Protein AF-A0A800CBZ3-F1 (afdb_monomer)

Structure (mmCIF, N/CA/C/O backbone):
data_AF-A0A800CBZ3-F1
#
_entry.id   AF-A0A800CBZ3-F1
#
loop_
_atom_site.group_PDB
_atom_site.id
_atom_site.type_symbol
_atom_site.label_atom_id
_atom_site.label_alt_id
_atom_site.label_comp_id
_atom_site.label_asym_id
_atom_site.label_entity_id
_atom_site.label_seq_id
_atom_site.pdbx_PDB_ins_code
_atom_site.Cartn_x
_atom_site.Cartn_y
_atom_site.Cartn_z
_atom_site.occupancy
_atom_site.B_iso_or_equiv
_atom_site.auth_seq_id
_atom_site.auth_comp_id
_atom_site.auth_asym_id
_atom_site.auth_atom_id
_atom_site.pdbx_PDB_model_num
ATOM 1 N N . MET A 1 1 ? 41.142 -10.686 -11.460 1.00 42.03 1 MET A N 1
ATOM 2 C CA . MET A 1 1 ? 40.087 -9.749 -11.901 1.00 42.03 1 MET A CA 1
ATOM 3 C C . MET A 1 1 ? 38.755 -10.274 -11.395 1.00 42.03 1 MET A C 1
ATOM 5 O O . MET A 1 1 ? 38.351 -11.346 -11.822 1.00 42.03 1 MET A O 1
ATOM 9 N N . LEU A 1 2 ? 38.123 -9.589 -10.441 1.00 46.62 2 LEU A N 1
ATOM 10 C CA . LEU A 1 2 ? 36.754 -9.899 -10.021 1.00 46.62 2 LEU A CA 1
ATOM 11 C C . LEU A 1 2 ? 35.811 -9.282 -11.059 1.00 46.62 2 LEU A C 1
ATOM 13 O O . LEU A 1 2 ? 35.673 -8.065 -11.122 1.00 46.62 2 LEU A O 1
ATOM 17 N N . LEU A 1 3 ? 35.234 -10.121 -11.919 1.00 52.62 3 LEU A N 1
ATOM 18 C CA . LEU A 1 3 ? 34.175 -9.721 -12.842 1.00 52.62 3 LEU A CA 1
ATOM 19 C C . LEU A 1 3 ? 32.927 -9.381 -12.021 1.00 52.62 3 LEU A C 1
ATOM 21 O O . LEU A 1 3 ? 32.291 -10.267 -11.454 1.00 52.62 3 LEU A O 1
ATOM 25 N N . SER A 1 4 ? 32.575 -8.099 -11.950 1.00 61.34 4 SER A N 1
ATOM 26 C CA . SER A 1 4 ? 31.271 -7.665 -11.455 1.00 61.34 4 SER A CA 1
ATOM 27 C C . SER A 1 4 ? 30.221 -7.995 -12.515 1.00 61.34 4 SER A C 1
ATOM 29 O O . SER A 1 4 ? 30.003 -7.221 -13.448 1.00 61.34 4 SER A O 1
ATOM 31 N N . ALA A 1 5 ? 29.607 -9.173 -12.417 1.00 63.06 5 ALA A N 1
ATOM 32 C CA . ALA A 1 5 ? 28.439 -9.500 -13.225 1.00 63.06 5 ALA A CA 1
ATOM 33 C C . ALA A 1 5 ? 27.299 -8.525 -12.881 1.00 63.06 5 ALA A C 1
ATOM 35 O O . ALA A 1 5 ? 27.037 -8.262 -11.705 1.00 63.06 5 ALA A O 1
ATOM 36 N N . ALA A 1 6 ? 26.648 -7.962 -13.900 1.00 64.00 6 ALA A N 1
ATOM 37 C CA . ALA A 1 6 ? 25.525 -7.053 -13.708 1.00 64.00 6 ALA A CA 1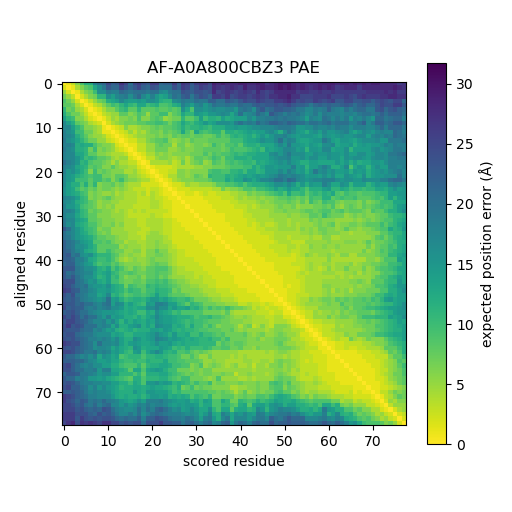
ATOM 38 C C . ALA A 1 6 ? 24.357 -7.803 -13.048 1.00 64.00 6 ALA A C 1
ATOM 40 O O . ALA A 1 6 ? 23.835 -8.768 -13.606 1.00 64.00 6 ALA A O 1
ATOM 41 N N . LEU A 1 7 ? 23.957 -7.366 -11.851 1.00 64.94 7 LEU A N 1
ATOM 42 C CA . LEU A 1 7 ? 22.827 -7.944 -11.129 1.00 64.94 7 LEU A CA 1
ATOM 43 C C . LEU A 1 7 ? 21.534 -7.603 -11.886 1.00 64.94 7 LEU A C 1
ATOM 45 O O . LEU A 1 7 ? 21.208 -6.428 -12.047 1.00 64.94 7 LEU A O 1
ATOM 49 N N . THR A 1 8 ? 20.827 -8.619 -12.374 1.00 65.19 8 THR A N 1
ATOM 50 C CA . THR A 1 8 ? 19.564 -8.467 -13.112 1.00 65.19 8 THR A CA 1
ATOM 51 C C . THR A 1 8 ? 18.431 -9.106 -12.316 1.00 65.19 8 THR A C 1
ATOM 53 O O . THR A 1 8 ? 18.571 -10.229 -11.831 1.00 65.19 8 THR A O 1
ATOM 56 N N . PHE A 1 9 ? 17.316 -8.392 -12.152 1.00 72.19 9 PHE A N 1
ATOM 57 C CA . PHE A 1 9 ? 16.144 -8.894 -11.431 1.00 72.19 9 PHE A CA 1
ATOM 58 C C . PHE A 1 9 ? 15.150 -9.503 -12.424 1.00 72.19 9 PHE A C 1
ATOM 60 O O . PHE A 1 9 ? 14.574 -8.779 -13.228 1.00 72.19 9 PHE A O 1
ATOM 67 N N . ASP A 1 10 ? 14.951 -10.822 -12.372 1.00 63.91 10 ASP A N 1
ATOM 68 C CA . ASP A 1 10 ? 14.123 -11.551 -13.353 1.00 63.91 10 ASP A CA 1
ATOM 69 C C . ASP A 1 10 ? 12.696 -11.853 -12.848 1.00 63.91 10 ASP A C 1
ATOM 71 O O . ASP A 1 10 ? 11.802 -12.151 -13.631 1.00 63.91 10 ASP A O 1
ATOM 75 N N . ARG A 1 11 ? 12.442 -11.778 -11.530 1.00 68.75 11 ARG A N 1
ATOM 76 C CA . ARG A 1 11 ? 11.131 -12.106 -10.923 1.00 68.75 11 ARG A CA 1
ATOM 77 C C . ARG A 1 11 ? 10.865 -11.306 -9.648 1.00 68.75 11 ARG A C 1
ATOM 79 O O . ARG A 1 11 ? 10.963 -11.861 -8.550 1.00 68.75 11 ARG A O 1
ATOM 86 N N . PRO A 1 12 ? 10.587 -10.001 -9.750 1.00 68.31 12 PRO A N 1
ATOM 87 C CA . PRO A 1 12 ? 10.178 -9.244 -8.578 1.00 68.31 12 PRO A CA 1
ATOM 88 C C . PRO A 1 12 ? 8.867 -9.795 -7.995 1.00 68.31 12 PRO A C 1
A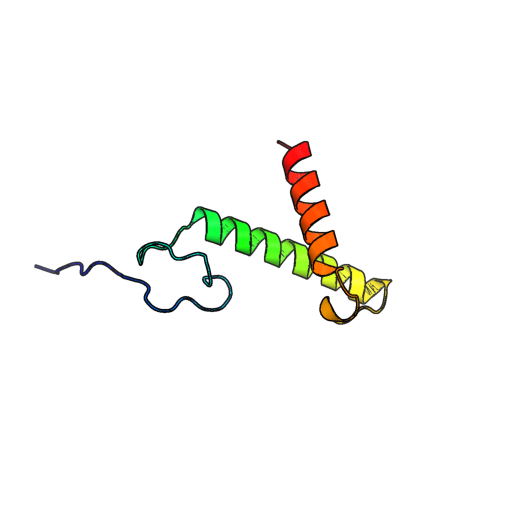TOM 90 O O . PRO A 1 12 ? 7.967 -10.187 -8.730 1.00 68.31 12 PRO A O 1
ATOM 93 N N . GLN A 1 13 ? 8.763 -9.826 -6.667 1.00 70.50 13 GLN A N 1
ATOM 94 C CA . GLN A 1 13 ? 7.543 -10.188 -5.941 1.00 70.50 13 GLN A CA 1
ATOM 95 C C . GLN A 1 13 ? 7.315 -9.201 -4.791 1.00 70.50 13 GLN A C 1
ATOM 97 O O . GLN A 1 13 ? 8.259 -8.580 -4.287 1.00 70.50 13 GLN A O 1
ATOM 102 N N . GLY A 1 14 ? 6.064 -9.072 -4.347 1.00 71.69 14 GLY A N 1
ATOM 103 C CA . GLY A 1 14 ? 5.700 -8.204 -3.227 1.00 71.69 14 GLY A CA 1
ATOM 104 C C . GLY A 1 14 ? 5.941 -6.727 -3.542 1.00 71.69 14 GLY A C 1
ATOM 105 O O . GLY A 1 14 ? 5.515 -6.236 -4.577 1.00 71.69 14 GLY A O 1
ATOM 106 N N . LEU A 1 15 ? 6.642 -6.006 -2.663 1.00 65.94 15 LEU A N 1
ATOM 107 C CA . LEU A 1 15 ? 6.917 -4.569 -2.837 1.00 65.94 15 LEU A CA 1
ATOM 108 C C . LEU A 1 15 ? 7.742 -4.233 -4.086 1.00 65.94 15 LEU A C 1
ATOM 110 O O . LEU A 1 15 ? 7.704 -3.092 -4.532 1.00 65.94 15 LEU A O 1
ATOM 114 N N . ALA A 1 16 ? 8.513 -5.194 -4.601 1.00 66.88 16 ALA A N 1
ATOM 115 C CA . ALA A 1 16 ? 9.301 -5.006 -5.813 1.00 66.88 16 ALA A CA 1
ATOM 116 C C . ALA A 1 16 ? 8.493 -5.295 -7.091 1.00 66.88 16 ALA A C 1
ATOM 118 O O . ALA A 1 16 ? 8.964 -5.015 -8.196 1.00 66.88 16 ALA A O 1
ATOM 119 N N . ASP A 1 17 ? 7.305 -5.896 -6.955 1.00 72.44 17 ASP A N 1
ATOM 120 C CA . ASP A 1 17 ? 6.445 -6.235 -8.083 1.00 72.44 17 ASP A CA 1
ATOM 121 C C . ASP A 1 17 ? 5.991 -4.951 -8.791 1.00 72.44 17 ASP A C 1
ATOM 123 O O . ASP A 1 17 ? 5.515 -4.001 -8.170 1.00 72.44 17 ASP A O 1
ATOM 127 N N . GLY A 1 18 ? 6.241 -4.876 -10.096 1.00 70.06 18 GLY A N 1
ATOM 128 C CA . GLY A 1 18 ? 6.050 -3.657 -10.882 1.00 70.06 18 GLY A CA 1
ATOM 129 C C . GLY A 1 18 ? 7.065 -2.528 -10.637 1.00 70.06 18 GLY A C 1
ATOM 130 O O . GLY A 1 18 ? 6.909 -1.464 -11.233 1.00 70.06 18 GLY A O 1
ATOM 131 N N . THR A 1 19 ? 8.106 -2.720 -9.815 1.00 73.25 19 THR A N 1
ATOM 132 C CA . THR A 1 19 ? 9.200 -1.740 -9.622 1.00 73.25 19 THR A CA 1
ATOM 133 C C . THR A 1 19 ? 10.477 -2.116 -10.373 1.00 73.25 19 THR A C 1
ATOM 135 O O . THR A 1 19 ? 11.500 -1.459 -10.210 1.00 73.25 19 THR A O 1
ATOM 138 N N . VAL A 1 20 ? 10.454 -3.190 -11.163 1.00 75.38 20 VAL A N 1
ATOM 139 C CA . VAL A 1 20 ? 11.555 -3.573 -12.054 1.00 75.38 20 VAL A CA 1
ATOM 140 C C . VAL A 1 20 ? 11.146 -3.263 -13.488 1.00 75.38 20 VAL A C 1
ATOM 142 O O . VAL A 1 20 ? 10.114 -3.742 -13.953 1.00 75.38 20 VAL A O 1
ATOM 145 N N . ALA A 1 21 ? 11.968 -2.481 -14.182 1.00 72.56 21 ALA A N 1
ATOM 146 C CA . ALA A 1 21 ? 11.833 -2.176 -15.601 1.00 72.56 21 ALA A CA 1
ATOM 147 C C . ALA A 1 21 ? 13.149 -2.533 -16.302 1.00 72.56 21 ALA A C 1
ATOM 149 O O . ALA A 1 21 ? 14.228 -2.188 -15.819 1.00 72.56 21 ALA A O 1
ATOM 150 N N . ASP A 1 22 ? 13.073 -3.284 -17.402 1.00 72.12 22 ASP A N 1
ATOM 151 C CA . ASP A 1 22 ? 14.239 -3.738 -18.180 1.00 72.12 22 ASP A CA 1
ATOM 152 C C . ASP A 1 22 ? 15.315 -4.459 -17.341 1.00 72.12 22 ASP A C 1
ATOM 154 O O . ASP A 1 22 ? 16.520 -4.271 -17.521 1.00 72.12 22 ASP A O 1
ATOM 158 N N . GLY A 1 23 ? 14.881 -5.259 -16.359 1.00 71.62 23 GLY A N 1
ATOM 159 C CA . GLY A 1 23 ? 15.773 -5.997 -15.457 1.00 71.62 23 GLY A CA 1
ATOM 160 C C . GLY A 1 23 ? 16.508 -5.129 -14.426 1.00 71.62 23 GLY A C 1
ATOM 161 O O . GLY A 1 23 ? 17.321 -5.64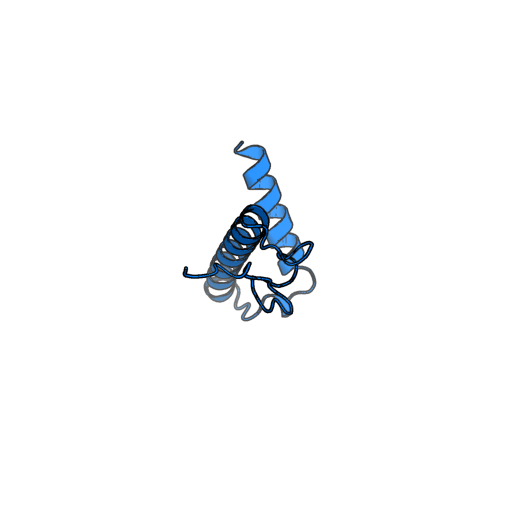9 -13.655 1.00 71.62 23 GLY A O 1
ATOM 162 N N . LYS A 1 24 ? 16.213 -3.822 -14.380 1.00 76.12 24 LYS A N 1
ATOM 163 C CA . LYS A 1 24 ? 16.743 -2.856 -13.415 1.00 76.12 24 LYS A CA 1
ATOM 164 C C . LYS A 1 24 ? 15.674 -2.463 -12.409 1.00 76.12 24 LYS A C 1
ATOM 166 O O . LYS A 1 24 ? 14.505 -2.297 -12.744 1.00 76.12 24 LYS A O 1
ATOM 171 N N . LEU A 1 25 ? 16.097 -2.288 -11.164 1.00 78.81 25 LEU A N 1
ATOM 172 C CA . LEU A 1 25 ? 15.227 -1.799 -10.108 1.00 78.81 25 LEU A CA 1
ATOM 173 C C . LEU A 1 25 ? 15.048 -0.282 -10.239 1.00 78.81 25 LEU A C 1
ATOM 175 O O . LEU A 1 25 ? 16.026 0.466 -10.200 1.00 78.81 25 LEU A O 1
ATOM 179 N N . ASP A 1 26 ? 13.801 0.158 -10.349 1.00 84.00 26 ASP A N 1
ATOM 180 C CA . ASP A 1 26 ? 13.414 1.556 -10.219 1.00 84.00 26 ASP A CA 1
ATOM 181 C C . ASP A 1 26 ? 13.293 1.896 -8.727 1.00 84.00 26 ASP A C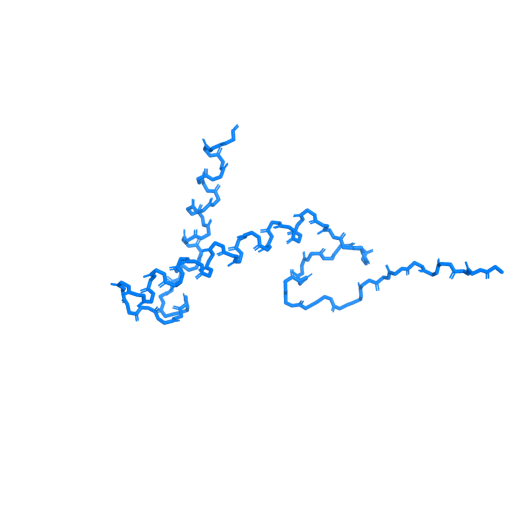 1
ATOM 183 O O . ASP A 1 26 ? 12.312 1.572 -8.047 1.00 84.00 26 ASP A O 1
ATOM 187 N N . PHE A 1 27 ? 14.347 2.511 -8.192 1.00 81.75 27 PHE A N 1
ATOM 188 C CA . PHE A 1 27 ? 14.431 2.867 -6.778 1.00 81.75 27 PHE A CA 1
ATOM 189 C C . PHE A 1 27 ? 13.434 3.953 -6.370 1.00 81.75 27 PHE A C 1
ATOM 191 O O . PHE A 1 27 ? 13.014 3.969 -5.208 1.00 81.75 27 PHE A O 1
ATOM 198 N N . ASP A 1 28 ? 13.052 4.839 -7.288 1.00 81.75 28 ASP A N 1
ATOM 199 C CA . ASP A 1 28 ? 12.096 5.905 -7.003 1.00 81.75 28 ASP A CA 1
ATOM 200 C C . ASP A 1 28 ? 10.691 5.326 -6.899 1.00 81.75 28 ASP A C 1
ATOM 202 O O . ASP A 1 28 ? 9.990 5.565 -5.909 1.00 81.75 28 ASP A O 1
ATOM 206 N N . ARG A 1 29 ? 10.327 4.448 -7.837 1.00 78.94 29 ARG A N 1
ATOM 207 C CA . ARG A 1 29 ? 9.064 3.710 -7.787 1.00 78.94 29 ARG A CA 1
ATOM 208 C C . ARG A 1 29 ? 8.981 2.807 -6.562 1.00 78.94 29 ARG A C 1
ATOM 210 O O . ARG A 1 29 ? 7.978 2.836 -5.857 1.00 78.94 29 ARG A O 1
ATOM 217 N N . LEU A 1 30 ? 10.054 2.089 -6.227 1.00 82.50 30 LEU A N 1
ATOM 218 C CA . LEU A 1 30 ? 10.111 1.286 -5.002 1.00 82.50 30 LEU A CA 1
ATOM 219 C C . LEU A 1 30 ? 9.930 2.144 -3.743 1.00 82.50 30 LEU A C 1
ATOM 221 O O . LEU A 1 30 ? 9.215 1.758 -2.814 1.00 82.50 30 LEU A O 1
ATOM 225 N N . ARG A 1 31 ? 10.571 3.318 -3.691 1.00 82.88 31 ARG A N 1
ATOM 226 C CA . ARG A 1 31 ? 10.424 4.250 -2.568 1.00 82.88 31 ARG A CA 1
ATOM 227 C C . ARG A 1 31 ? 8.983 4.735 -2.451 1.00 82.88 31 ARG A C 1
ATOM 229 O O . ARG A 1 31 ? 8.462 4.768 -1.335 1.00 82.88 31 ARG A O 1
ATOM 236 N N . GLN A 1 32 ? 8.347 5.073 -3.568 1.00 82.94 32 GLN A N 1
ATOM 237 C CA . GLN A 1 32 ? 6.951 5.488 -3.604 1.00 82.94 32 GLN A CA 1
ATOM 238 C C . GLN A 1 32 ? 6.018 4.368 -3.126 1.00 82.94 32 GLN A C 1
ATOM 240 O O . GLN A 1 32 ? 5.275 4.576 -2.168 1.00 82.94 32 GLN A O 1
ATOM 245 N N . THR A 1 33 ? 6.122 3.165 -3.696 1.00 82.81 33 THR A N 1
ATOM 246 C CA . THR A 1 33 ? 5.307 2.003 -3.301 1.00 82.81 33 THR A CA 1
ATOM 247 C C . THR A 1 33 ? 5.471 1.684 -1.814 1.00 82.81 33 THR A C 1
ATOM 249 O O . THR A 1 33 ? 4.498 1.410 -1.113 1.00 82.81 33 THR A O 1
ATOM 252 N N . ARG A 1 34 ? 6.692 1.796 -1.277 1.00 83.56 34 ARG A N 1
ATOM 253 C CA . ARG A 1 34 ? 6.948 1.600 0.156 1.00 83.56 34 ARG A CA 1
ATOM 254 C C . ARG A 1 34 ? 6.288 2.672 1.029 1.00 83.56 34 ARG A C 1
ATOM 256 O O . ARG A 1 34 ? 5.817 2.354 2.121 1.00 83.56 34 ARG A O 1
ATOM 263 N N . GLN A 1 35 ? 6.285 3.932 0.593 1.00 85.38 35 GLN A N 1
ATOM 264 C CA . GLN A 1 35 ? 5.615 5.020 1.313 1.00 85.38 35 GLN A CA 1
ATOM 265 C C . GLN A 1 35 ? 4.097 4.821 1.333 1.00 85.38 35 GLN A C 1
ATOM 267 O O . GLN A 1 35 ? 3.491 4.912 2.399 1.00 85.38 35 GLN A O 1
ATOM 272 N N . GLU A 1 36 ? 3.510 4.483 0.186 1.00 83.44 36 GLU A N 1
ATOM 273 C CA . GLU A 1 36 ? 2.079 4.204 0.043 1.00 83.44 36 GLU A CA 1
ATOM 274 C C . GLU A 1 36 ? 1.645 3.019 0.913 1.00 83.44 36 GLU A C 1
ATOM 276 O O . GLU A 1 36 ? 0.673 3.124 1.660 1.00 83.44 36 GLU A O 1
ATOM 281 N N . GLN A 1 37 ? 2.412 1.922 0.909 1.00 84.31 37 GLN A N 1
ATOM 282 C CA . GLN A 1 37 ? 2.126 0.761 1.752 1.00 84.31 37 GLN A CA 1
ATOM 283 C C . GLN A 1 37 ? 2.164 1.120 3.245 1.00 84.31 37 GLN A C 1
ATOM 285 O O . GLN A 1 37 ? 1.266 0.751 3.995 1.00 84.31 37 GLN A O 1
ATOM 290 N N . LYS A 1 38 ? 3.156 1.910 3.678 1.00 86.50 38 LYS A N 1
ATOM 291 C CA . LYS A 1 38 ? 3.255 2.363 5.073 1.00 86.50 38 LYS A CA 1
ATOM 292 C C . LYS A 1 38 ? 2.074 3.257 5.476 1.00 86.50 38 LYS A C 1
ATOM 294 O O . LYS A 1 38 ? 1.595 3.173 6.612 1.00 86.50 38 LYS A O 1
ATOM 299 N N . ALA A 1 39 ? 1.616 4.119 4.569 1.00 84.12 39 ALA A N 1
ATOM 300 C CA . ALA A 1 39 ? 0.440 4.952 4.795 1.00 84.12 39 ALA A CA 1
ATOM 301 C C . ALA A 1 39 ? -0.820 4.088 4.943 1.00 84.12 39 ALA A C 1
ATOM 303 O O . ALA A 1 39 ? -1.561 4.254 5.911 1.00 84.12 39 ALA A O 1
ATOM 304 N N . LEU A 1 40 ? -1.012 3.109 4.055 1.00 85.50 40 LEU A N 1
ATOM 305 C CA . LEU A 1 40 ? -2.116 2.153 4.134 1.00 85.50 40 LEU A CA 1
ATOM 306 C C . LEU A 1 40 ? -2.098 1.332 5.425 1.00 85.50 40 LEU A C 1
ATOM 308 O O . LEU A 1 40 ? -3.143 1.193 6.053 1.00 85.50 40 LEU A O 1
ATOM 312 N N . ASP A 1 41 ? -0.937 0.846 5.863 1.00 86.62 41 ASP A N 1
ATOM 313 C CA . ASP A 1 41 ? -0.819 0.090 7.115 1.00 86.62 41 ASP A CA 1
ATOM 314 C C . ASP A 1 41 ? -1.228 0.944 8.326 1.00 86.62 41 ASP A C 1
ATOM 316 O O . ASP A 1 41 ? -1.929 0.477 9.226 1.00 86.62 41 ASP A O 1
ATOM 320 N N . THR A 1 42 ? -0.840 2.224 8.325 1.00 85.62 42 THR A N 1
ATOM 321 C CA . THR A 1 42 ? -1.222 3.183 9.374 1.00 85.62 42 THR A CA 1
ATOM 322 C C . THR A 1 42 ? -2.730 3.432 9.365 1.00 85.62 42 THR A C 1
ATOM 324 O O . THR A 1 42 ? -3.382 3.382 10.409 1.00 85.62 42 THR A O 1
ATOM 327 N N . LEU A 1 43 ? -3.307 3.659 8.183 1.00 83.44 43 LEU A N 1
ATOM 328 C CA . LEU A 1 43 ? -4.744 3.882 8.018 1.00 83.44 43 LEU A CA 1
ATOM 329 C C . LEU A 1 43 ? -5.552 2.646 8.420 1.00 83.44 43 LEU A C 1
ATOM 331 O O . LEU A 1 43 ? -6.560 2.774 9.111 1.00 83.44 43 LEU A O 1
ATOM 335 N N . LEU A 1 44 ? -5.076 1.449 8.077 1.00 84.50 44 LEU A N 1
ATOM 336 C CA . LEU A 1 44 ? -5.686 0.192 8.489 1.00 84.50 44 LEU A CA 1
ATOM 337 C C . LEU A 1 44 ? -5.630 0.009 10.010 1.00 84.50 44 LEU A C 1
ATOM 339 O O . LEU A 1 44 ? -6.609 -0.440 10.596 1.00 84.50 44 LEU A O 1
ATOM 343 N N . GLN A 1 45 ? -4.539 0.383 10.684 1.00 86.44 45 GLN A N 1
ATOM 344 C CA . GLN A 1 45 ? -4.488 0.352 12.153 1.00 86.44 45 GLN A CA 1
ATOM 345 C C . GLN A 1 45 ? -5.526 1.282 12.794 1.00 86.44 45 GLN A C 1
ATOM 347 O O . GLN A 1 45 ? -6.182 0.893 13.762 1.00 86.44 45 GLN A O 1
ATOM 352 N N . ILE A 1 46 ? -5.704 2.487 12.249 1.00 84.31 46 ILE A N 1
ATOM 353 C CA . ILE A 1 46 ? -6.718 3.438 12.723 1.00 84.31 46 ILE A CA 1
ATOM 354 C C . ILE A 1 46 ? -8.124 2.873 12.478 1.00 84.31 46 ILE A C 1
ATOM 356 O O . ILE A 1 46 ? -8.943 2.850 13.398 1.00 84.31 46 ILE A O 1
ATOM 360 N N . ALA A 1 47 ? -8.385 2.356 11.276 1.00 83.44 47 ALA A N 1
ATOM 361 C CA . ALA A 1 47 ? -9.662 1.754 10.901 1.00 83.44 47 ALA A CA 1
ATOM 362 C C . ALA A 1 47 ? -10.000 0.530 11.771 1.00 83.44 47 ALA A C 1
ATOM 364 O O . ALA A 1 47 ? -11.115 0.421 12.279 1.00 83.44 47 ALA A O 1
ATOM 365 N N . ARG A 1 48 ? -9.022 -0.338 12.053 1.00 85.94 48 ARG A N 1
ATOM 366 C CA . ARG A 1 48 ? -9.166 -1.460 12.996 1.00 85.94 48 ARG A CA 1
ATOM 367 C C . ARG A 1 48 ? -9.576 -0.980 14.380 1.00 85.94 48 ARG A C 1
ATOM 369 O O . ARG A 1 48 ? -10.504 -1.518 14.972 1.00 85.94 48 ARG A O 1
ATOM 376 N N . LYS A 1 49 ? -8.884 0.040 14.890 1.00 85.38 49 LYS A N 1
ATOM 377 C CA . LYS A 1 49 ? -9.078 0.542 16.253 1.00 85.38 49 LYS A CA 1
ATOM 378 C C . LYS A 1 49 ? -10.414 1.260 16.444 1.00 85.38 49 LYS A C 1
ATOM 380 O O . LYS A 1 49 ? -11.005 1.143 17.512 1.00 85.38 49 LYS A O 1
ATOM 385 N N . HIS A 1 50 ? -10.863 2.021 15.448 1.00 84.44 50 HIS A N 1
ATOM 386 C CA . HIS A 1 50 ? -12.006 2.927 15.594 1.00 84.44 50 HIS A CA 1
ATOM 387 C C . HIS A 1 50 ? -13.266 2.485 14.847 1.00 84.44 50 HIS A C 1
ATOM 389 O O . HIS A 1 50 ? -14.354 2.925 15.203 1.00 84.44 50 HIS A O 1
ATOM 395 N N . MET A 1 51 ? -13.134 1.639 13.825 1.00 80.94 51 MET A N 1
ATOM 396 C CA . MET A 1 51 ? -14.230 1.269 12.921 1.00 80.94 51 MET A CA 1
ATOM 397 C C . MET A 1 51 ? -14.466 -0.244 12.840 1.00 80.94 51 MET A C 1
ATOM 399 O O . MET A 1 51 ? -15.408 -0.665 12.179 1.00 80.94 51 MET A O 1
ATOM 403 N N . GLY A 1 52 ? -13.632 -1.069 13.486 1.00 83.62 52 GLY A N 1
ATOM 404 C CA . GLY A 1 52 ? -13.758 -2.531 13.439 1.00 83.62 52 GLY A CA 1
ATOM 405 C C . GLY A 1 52 ? -13.470 -3.142 12.062 1.00 83.62 52 GLY A C 1
ATOM 406 O O . GLY A 1 52 ? -13.822 -4.289 11.817 1.00 83.62 52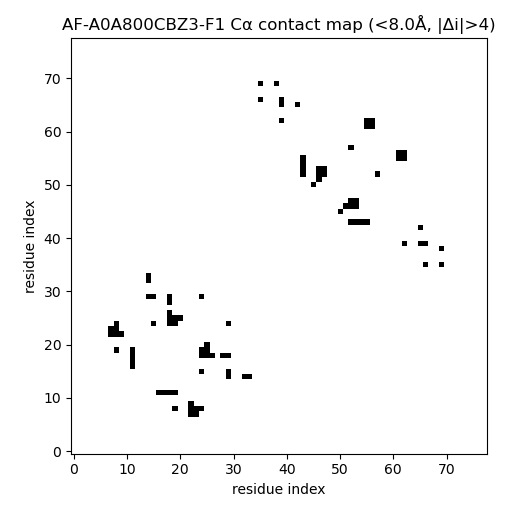 GLY A O 1
ATOM 407 N N . ILE A 1 53 ? -12.839 -2.389 11.155 1.00 83.06 53 ILE A N 1
ATOM 408 C CA . ILE A 1 53 ? -12.452 -2.866 9.821 1.00 83.06 53 ILE A CA 1
ATOM 409 C C . ILE A 1 53 ? -11.151 -3.649 9.967 1.00 83.06 53 ILE A C 1
ATOM 411 O O . ILE A 1 53 ? -10.134 -3.069 10.345 1.00 83.06 53 ILE A O 1
ATOM 415 N N . HIS A 1 54 ? -11.155 -4.951 9.690 1.00 78.50 54 HIS A N 1
ATOM 416 C CA . HIS A 1 54 ? -9.993 -5.812 9.920 1.00 78.50 54 HIS A CA 1
ATOM 417 C C . HIS A 1 54 ? -9.090 -5.909 8.696 1.00 78.50 54 HIS A C 1
ATOM 419 O O . HIS A 1 54 ? -7.866 -6.024 8.847 1.00 78.50 54 HIS A O 1
ATOM 425 N N . THR A 1 55 ? -9.659 -5.798 7.503 1.00 79.31 55 THR A N 1
ATOM 426 C CA . THR A 1 55 ? -8.939 -5.805 6.233 1.00 79.31 55 THR A CA 1
ATOM 427 C C . THR A 1 55 ? -9.425 -4.669 5.336 1.00 79.31 55 THR A C 1
ATOM 429 O O . THR A 1 55 ? -10.534 -4.164 5.495 1.00 79.31 55 THR A O 1
ATOM 432 N N . LEU A 1 56 ? -8.586 -4.216 4.402 1.00 77.50 56 LEU A N 1
ATOM 433 C CA . LEU A 1 56 ? -8.995 -3.168 3.456 1.00 77.50 56 LEU A CA 1
AT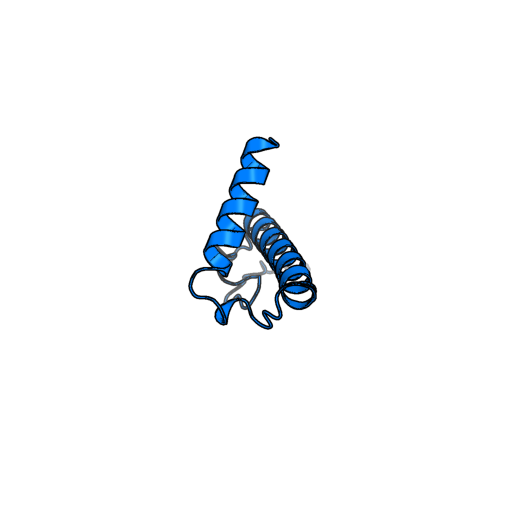OM 434 C C . LEU A 1 56 ? -9.933 -3.718 2.373 1.00 77.50 56 LEU A C 1
ATOM 436 O O . LEU A 1 56 ? -10.560 -2.940 1.657 1.00 77.50 56 LEU A O 1
ATOM 440 N N . GLU A 1 57 ? -10.013 -5.042 2.262 1.00 80.62 57 GLU A N 1
ATOM 441 C CA . GLU A 1 57 ? -10.901 -5.784 1.379 1.00 80.62 57 GLU A CA 1
ATOM 442 C C . GLU A 1 57 ? -12.331 -5.890 1.932 1.00 80.6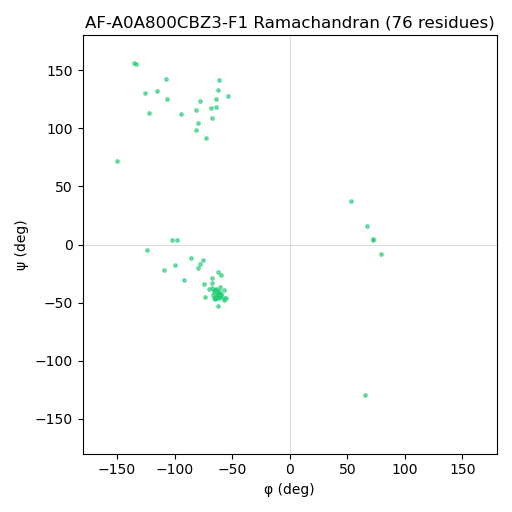2 57 GLU A C 1
ATOM 444 O O . GLU A 1 57 ? -13.261 -6.075 1.148 1.00 80.62 57 GLU A O 1
ATOM 449 N N . ASP A 1 58 ? -12.525 -5.706 3.246 1.00 77.31 58 ASP A N 1
ATOM 450 C CA . ASP A 1 58 ? -13.847 -5.730 3.896 1.00 77.31 58 ASP A CA 1
ATOM 451 C C . ASP A 1 58 ? -14.798 -4.660 3.324 1.00 77.31 58 ASP A C 1
ATOM 453 O O . ASP A 1 58 ? -16.019 -4.816 3.361 1.00 77.31 58 ASP A O 1
ATOM 457 N N . ILE A 1 59 ? -14.244 -3.565 2.788 1.00 79.38 59 ILE A N 1
ATOM 458 C CA . ILE A 1 59 ? -15.003 -2.473 2.174 1.00 79.38 59 ILE A CA 1
ATOM 459 C C . ILE A 1 59 ? -14.546 -2.284 0.720 1.00 79.38 59 ILE A C 1
ATOM 461 O O . ILE A 1 59 ? -13.426 -1.814 0.480 1.00 79.38 59 ILE A O 1
ATOM 465 N N . PRO A 1 60 ? -15.411 -2.572 -0.273 1.00 83.12 60 PRO A N 1
ATOM 466 C CA . PRO A 1 60 ? -15.093 -2.367 -1.680 1.00 83.12 60 PRO A CA 1
ATOM 467 C C . PRO A 1 60 ? -14.637 -0.933 -1.963 1.00 83.12 60 PRO A C 1
ATOM 469 O O . PRO A 1 60 ? -15.302 0.035 -1.603 1.00 83.12 60 PRO A O 1
ATOM 472 N N . GLY A 1 61 ? -13.485 -0.793 -2.618 1.00 82.31 61 GLY A N 1
ATOM 473 C CA . GLY A 1 61 ? -12.935 0.505 -3.014 1.00 82.31 61 GLY A CA 1
ATOM 474 C C . GLY A 1 61 ? -12.231 1.290 -1.903 1.00 82.31 61 GLY A C 1
ATOM 475 O O . GLY A 1 61 ? -11.553 2.263 -2.221 1.00 82.31 61 GLY A O 1
ATOM 476 N N . LEU A 1 62 ? -12.285 0.863 -0.634 1.00 81.75 62 LEU A N 1
ATOM 477 C CA . LEU A 1 62 ? -11.663 1.594 0.478 1.00 81.75 62 LEU A CA 1
ATOM 478 C C . LEU A 1 62 ? -10.162 1.803 0.263 1.00 81.75 62 LEU A C 1
ATOM 480 O O . LEU A 1 62 ? -9.668 2.916 0.415 1.00 81.75 62 LEU A O 1
ATOM 484 N N . LYS A 1 63 ? -9.442 0.757 -0.155 1.00 82.56 63 LYS A N 1
ATOM 485 C CA . LYS A 1 63 ? -8.010 0.853 -0.475 1.00 82.56 63 LYS A CA 1
ATOM 486 C C . LYS A 1 63 ? -7.721 1.930 -1.526 1.00 82.56 63 LYS A C 1
ATOM 488 O O . LYS A 1 63 ? -6.802 2.723 -1.344 1.00 82.56 63 LYS A O 1
ATOM 493 N N . ALA A 1 64 ? -8.502 1.964 -2.607 1.00 82.94 64 ALA A N 1
ATOM 494 C CA . ALA A 1 64 ? -8.325 2.936 -3.684 1.00 82.94 64 ALA A CA 1
ATOM 495 C C . ALA A 1 64 ? -8.622 4.364 -3.202 1.00 82.94 64 ALA A C 1
ATOM 497 O O . ALA A 1 64 ? -7.834 5.267 -3.464 1.00 82.94 64 ALA A O 1
ATOM 498 N N . THR A 1 65 ? -9.694 4.544 -2.429 1.00 83.88 65 THR A N 1
ATOM 499 C CA . THR A 1 65 ? -10.066 5.834 -1.831 1.00 83.88 65 THR A CA 1
ATOM 500 C C . THR A 1 65 ? -9.001 6.351 -0.861 1.00 83.88 65 THR A C 1
ATOM 502 O O . THR A 1 65 ? -8.658 7.530 -0.872 1.00 83.88 65 THR A O 1
ATOM 505 N N . LEU A 1 66 ? -8.435 5.481 -0.021 1.00 82.50 66 LEU A N 1
ATOM 506 C CA . LEU A 1 66 ? -7.376 5.869 0.913 1.00 82.50 66 LEU A CA 1
ATOM 507 C C . LEU A 1 66 ? -6.094 6.273 0.175 1.00 82.50 66 LEU A C 1
ATOM 509 O O . LEU A 1 66 ? -5.465 7.267 0.541 1.00 82.50 66 LEU A O 1
ATOM 513 N N . LEU A 1 67 ? -5.734 5.545 -0.886 1.00 82.12 67 LEU A N 1
ATOM 514 C CA . LEU A 1 67 ? -4.602 5.904 -1.739 1.00 82.12 67 LEU A CA 1
ATOM 515 C C . LEU A 1 67 ? -4.829 7.240 -2.450 1.00 82.12 67 LEU A C 1
ATOM 517 O O . LEU A 1 67 ? -3.931 8.079 -2.434 1.00 82.12 67 LEU A O 1
ATOM 521 N N . SER A 1 68 ? -6.017 7.483 -3.012 1.00 82.06 68 SER A N 1
ATOM 522 C CA . SER A 1 68 ? -6.296 8.740 -3.714 1.00 82.06 68 SER A CA 1
ATOM 523 C C . SER A 1 68 ? -6.183 9.943 -2.777 1.00 82.06 68 SER A C 1
ATOM 525 O O . SER A 1 68 ? -5.496 10.908 -3.107 1.00 82.06 68 SER A O 1
ATOM 527 N N . VAL A 1 69 ? -6.761 9.863 -1.572 1.00 81.69 69 VAL A N 1
ATOM 528 C CA . VAL A 1 69 ? -6.663 10.936 -0.566 1.00 81.69 69 VAL A CA 1
ATOM 529 C C . VAL A 1 69 ? -5.210 11.176 -0.146 1.00 81.69 69 VAL A C 1
ATOM 531 O O . VAL A 1 69 ? -4.776 12.325 -0.077 1.00 81.69 69 VAL A O 1
ATOM 534 N N . TYR A 1 70 ? -4.434 10.110 0.077 1.00 78.75 70 TYR A N 1
ATOM 535 C CA . TYR A 1 70 ? -3.012 10.220 0.412 1.00 78.75 70 TYR A CA 1
ATOM 536 C C . TYR A 1 70 ? -2.206 10.912 -0.699 1.00 78.75 70 TYR A C 1
ATOM 538 O O . TYR A 1 70 ? -1.393 11.797 -0.423 1.00 78.75 70 TYR A O 1
ATOM 546 N N . THR A 1 71 ? -2.455 10.555 -1.962 1.00 78.50 71 THR A N 1
ATOM 547 C CA . THR A 1 71 ? -1.780 11.184 -3.107 1.00 78.50 71 THR A CA 1
ATOM 548 C C . THR A 1 71 ? -2.180 12.646 -3.304 1.00 78.50 71 THR A C 1
ATOM 550 O O . THR A 1 71 ? -1.310 13.462 -3.603 1.00 78.50 71 THR A O 1
ATOM 553 N N . MET A 1 72 ? -3.449 13.004 -3.068 1.00 75.31 72 MET A N 1
ATOM 554 C CA . MET A 1 72 ? -3.920 14.394 -3.144 1.00 75.31 72 MET A CA 1
ATOM 555 C C . MET A 1 72 ? -3.254 15.269 -2.075 1.00 75.31 72 MET A C 1
ATOM 557 O O . MET A 1 72 ? -2.707 16.314 -2.407 1.00 75.31 72 MET A O 1
ATOM 561 N N . GLN A 1 73 ? -3.176 14.806 -0.820 1.00 70.75 73 GLN A N 1
ATOM 562 C CA . GLN A 1 73 ? -2.482 15.552 0.241 1.00 70.75 73 GLN A CA 1
ATOM 563 C C . GLN A 1 73 ? -0.994 15.778 -0.048 1.00 70.75 73 GLN A C 1
ATOM 565 O O . GLN A 1 73 ? -0.453 16.825 0.297 1.00 70.75 73 GLN A O 1
ATOM 570 N N . LYS A 1 74 ? -0.313 14.809 -0.671 1.00 63.47 74 LYS A N 1
ATOM 571 C CA . LYS A 1 74 ? 1.102 14.959 -1.042 1.00 63.47 74 LYS A CA 1
ATOM 572 C C . LYS A 1 74 ? 1.298 16.007 -2.145 1.00 63.47 74 LYS A C 1
ATOM 574 O O . LYS A 1 74 ? 2.320 16.690 -2.144 1.00 63.47 74 LYS A O 1
ATOM 579 N N . HIS A 1 75 ? 0.334 16.129 -3.057 1.00 59.19 75 HIS A N 1
ATOM 580 C CA . HIS A 1 75 ? 0.358 17.121 -4.129 1.00 59.19 75 HIS A CA 1
ATOM 581 C C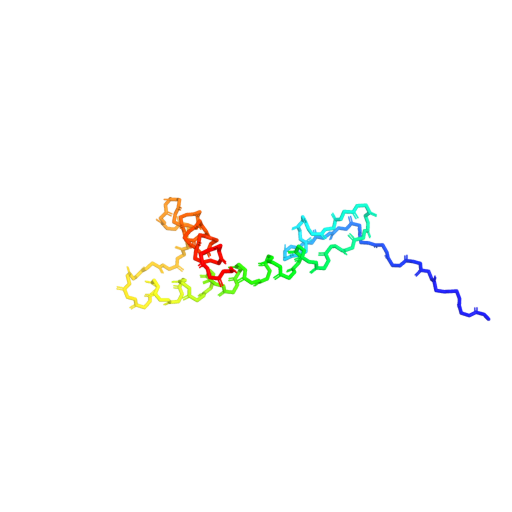 . HIS A 1 75 ? 0.048 18.539 -3.621 1.00 59.19 75 HIS A C 1
ATOM 583 O O . HIS A 1 75 ? 0.655 19.485 -4.100 1.00 59.19 75 HIS A O 1
ATOM 589 N N . ASP A 1 76 ? -0.823 18.682 -2.618 1.00 55.22 76 ASP A N 1
ATOM 590 C CA . ASP A 1 76 ? -1.138 19.985 -2.004 1.00 55.22 76 ASP A CA 1
ATOM 591 C C . ASP A 1 76 ? -0.061 20.481 -1.016 1.00 55.22 76 ASP A C 1
ATOM 593 O O . ASP A 1 76 ? -0.037 21.657 -0.656 1.00 55.22 76 ASP A O 1
ATOM 597 N N . ALA A 1 77 ? 0.825 19.593 -0.552 1.00 54.50 77 ALA A N 1
ATOM 598 C CA . ALA A 1 77 ? 1.918 19.908 0.373 1.00 54.50 77 ALA A CA 1
ATOM 599 C C . ALA A 1 77 ? 3.285 20.136 -0.313 1.00 54.50 77 ALA A C 1
ATOM 601 O O . ALA A 1 77 ? 4.287 20.289 0.392 1.00 54.50 77 ALA A O 1
ATOM 602 N N . SER A 1 78 ? 3.333 20.111 -1.652 1.00 47.25 78 SER A N 1
ATOM 603 C CA . SER A 1 78 ? 4.527 20.380 -2.478 1.00 47.25 78 SER A CA 1
ATOM 604 C C . SER A 1 78 ? 4.443 21.761 -3.119 1.00 47.25 78 SER A C 1
ATOM 606 O O . SER A 1 78 ? 5.509 22.404 -3.236 1.00 47.25 78 SER A O 1
#

Radius of gyration: 17.09 Å; Cα contacts (8 Å, |Δi|>4): 47; chains: 1; bounding box: 55×32×34 Å

Solvent-accessible surface area (backbone atoms only — not comparable to full-atom values): 4769 Å² total; per-residue (Å²): 133,86,80,81,73,82,85,65,59,89,74,64,60,75,78,42,45,90,23,56,57,95,40,37,76,39,63,66,55,33,50,48,51,51,51,52,51,53,51,49,54,52,52,45,52,50,35,35,74,75,67,71,41,86,51,62,76,81,42,8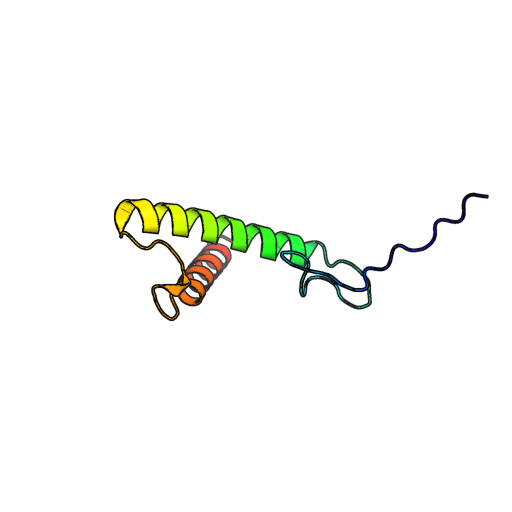7,62,46,56,57,53,53,49,51,54,54,55,50,55,56,61,76,73,107

Mean predicted aligned error: 10.24 Å

pLDDT: mean 75.63, std 10.4, range [42.03, 86.62]

Secondary structure (DSSP, 8-state):
----PPP--S---GGGTT-EETTEE-HHHHHHHHHHHHHHHHHHHHHHHHH----TTSSTTHHHHHHHHHHHHHHHT-

Foldseek 3Di:
DPDPDDQFDDDDDDLQVVQDDPRDGNVVSSVVSVVLVVQVVVVCVVCCVPPVRNDCVVDPCSSVVSSVVVVVVVVVVD

Sequence (78 aa):
MLLSAALTFDRPQGLADGTVADGKLDFDRLRQTRQEQKALDTLLQIARKHMGIHTLEDIPGLKATLLSVYTMQKHDAS